Protein AF-A0A0L0HB09-F1 (afdb_monomer_lite)

Structure (mmCIF, N/CA/C/O backbone):
data_AF-A0A0L0HB09-F1
#
_entry.id   AF-A0A0L0HB09-F1
#
loop_
_atom_site.group_PDB
_atom_site.id
_atom_site.type_symbol
_atom_site.label_atom_id
_atom_site.label_alt_id
_atom_site.label_comp_id
_atom_site.label_asym_id
_atom_site.label_entity_id
_atom_site.label_seq_id
_atom_site.pdbx_PDB_ins_code
_atom_site.Cartn_x
_atom_site.Cartn_y
_atom_site.Cartn_z
_atom_site.occupancy
_atom_site.B_iso_or_equiv
_atom_site.auth_seq_id
_atom_site.auth_comp_id
_atom_site.auth_asym_id
_atom_site.auth_atom_id
_atom_site.pdbx_PDB_model_num
ATOM 1 N N . MET A 1 1 ? 12.428 -4.011 -44.707 1.00 50.66 1 MET A N 1
ATOM 2 C CA . MET A 1 1 ? 12.181 -2.818 -43.861 1.00 50.66 1 MET A CA 1
ATOM 3 C C . MET A 1 1 ? 10.878 -2.862 -43.045 1.00 50.66 1 MET A C 1
ATOM 5 O O . MET A 1 1 ? 10.771 -2.083 -42.112 1.00 50.66 1 MET A O 1
ATOM 9 N N . ALA A 1 2 ? 9.927 -3.779 -43.289 1.00 55.59 2 ALA A N 1
ATOM 10 C CA . ALA A 1 2 ? 8.678 -3.869 -42.507 1.00 55.59 2 ALA A CA 1
ATOM 11 C C . ALA A 1 2 ? 8.818 -4.513 -41.103 1.00 55.59 2 ALA A C 1
ATOM 13 O O . ALA A 1 2 ? 7.997 -4.271 -40.226 1.00 55.59 2 ALA A O 1
ATOM 14 N N . THR A 1 3 ? 9.870 -5.300 -40.859 1.00 56.31 3 THR A N 1
ATOM 15 C CA . THR A 1 3 ? 10.078 -6.068 -39.614 1.00 56.31 3 THR A CA 1
ATOM 16 C C . THR A 1 3 ? 10.539 -5.230 -38.415 1.00 56.31 3 THR A C 1
ATOM 18 O O . THR A 1 3 ? 10.238 -5.572 -37.272 1.00 56.31 3 THR A O 1
ATOM 21 N N . ILE A 1 4 ? 11.232 -4.111 -38.652 1.00 57.50 4 ILE A N 1
ATOM 22 C CA . ILE A 1 4 ? 11.747 -3.236 -37.583 1.00 57.50 4 ILE A CA 1
ATOM 23 C C . ILE A 1 4 ? 10.598 -2.440 -36.941 1.00 57.50 4 ILE A C 1
ATOM 25 O O . ILE A 1 4 ? 10.532 -2.332 -35.718 1.00 57.50 4 ILE A O 1
ATOM 29 N N . GLY A 1 5 ? 9.638 -1.969 -37.747 1.00 58.88 5 GLY A N 1
ATOM 30 C CA . GLY A 1 5 ? 8.456 -1.251 -37.256 1.00 58.88 5 GLY A CA 1
ATOM 31 C C . GLY A 1 5 ? 7.543 -2.120 -36.386 1.00 58.88 5 GLY A C 1
ATOM 32 O O . GLY A 1 5 ? 7.051 -1.660 -35.360 1.00 58.88 5 GLY A O 1
ATOM 33 N N . THR A 1 6 ? 7.370 -3.401 -36.728 1.00 63.38 6 THR A N 1
ATOM 34 C CA . THR A 1 6 ? 6.546 -4.330 -35.936 1.00 63.38 6 THR A CA 1
ATOM 35 C C . THR A 1 6 ? 7.175 -4.710 -34.595 1.00 63.38 6 THR A C 1
ATOM 37 O O . THR A 1 6 ? 6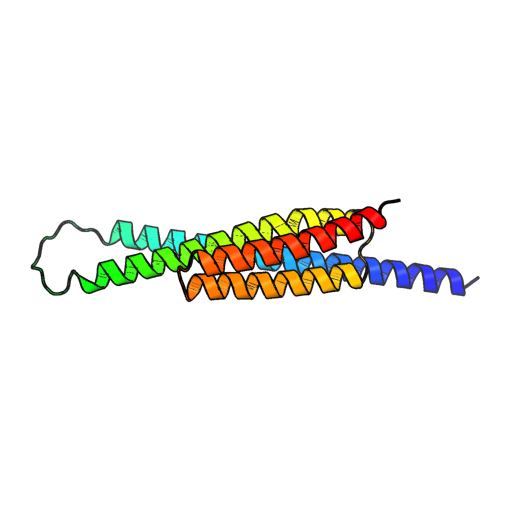.454 -4.873 -33.614 1.00 63.38 6 THR A O 1
ATOM 40 N N . LEU A 1 7 ? 8.506 -4.836 -34.525 1.00 61.84 7 LEU A N 1
ATOM 41 C CA . LEU A 1 7 ? 9.212 -5.170 -33.282 1.00 61.84 7 LEU A CA 1
ATOM 42 C C . LEU A 1 7 ? 9.266 -3.975 -32.323 1.00 61.84 7 LEU A C 1
ATOM 44 O O . LEU A 1 7 ? 8.988 -4.140 -31.138 1.00 61.84 7 LEU A O 1
ATOM 48 N N . ALA A 1 8 ? 9.537 -2.774 -32.844 1.00 62.78 8 ALA A N 1
ATOM 49 C CA . ALA A 1 8 ? 9.532 -1.542 -32.057 1.00 62.78 8 ALA A CA 1
ATOM 50 C C . ALA A 1 8 ? 8.138 -1.199 -31.502 1.00 62.78 8 ALA A C 1
ATOM 52 O O . ALA A 1 8 ? 8.025 -0.637 -30.415 1.00 62.78 8 ALA A O 1
ATOM 53 N N . ASN A 1 9 ? 7.070 -1.552 -32.225 1.00 70.44 9 ASN A N 1
ATOM 54 C CA . ASN A 1 9 ? 5.707 -1.343 -31.742 1.00 70.44 9 ASN A CA 1
ATOM 55 C C . ASN A 1 9 ? 5.343 -2.328 -30.615 1.00 70.44 9 ASN A C 1
ATOM 57 O O . ASN A 1 9 ? 4.758 -1.931 -29.613 1.00 70.44 9 ASN A O 1
ATOM 61 N N . ARG A 1 10 ? 5.747 -3.604 -30.734 1.00 63.47 10 ARG A N 1
ATOM 62 C CA . ARG A 1 10 ? 5.506 -4.624 -29.695 1.00 63.47 10 ARG A CA 1
ATOM 63 C C . ARG A 1 10 ? 6.241 -4.333 -28.387 1.00 63.47 10 ARG A C 1
ATOM 65 O O . ARG A 1 10 ? 5.670 -4.559 -27.327 1.00 63.47 10 ARG A O 1
ATOM 72 N N . SER A 1 11 ? 7.481 -3.844 -28.447 1.00 61.22 11 SER A N 1
ATOM 73 C CA . SER A 1 11 ? 8.236 -3.507 -27.233 1.00 61.22 11 SER A CA 1
ATOM 74 C C . SER A 1 11 ? 7.640 -2.309 -26.495 1.00 61.22 11 SER A C 1
ATOM 76 O O . SER A 1 11 ? 7.570 -2.340 -25.271 1.00 61.22 11 SER A O 1
ATOM 78 N N . ARG A 1 12 ? 7.157 -1.292 -27.223 1.00 64.06 12 ARG A N 1
ATOM 79 C CA . ARG A 1 12 ? 6.447 -0.144 -26.634 1.00 64.06 12 ARG A CA 1
ATOM 80 C C . ARG A 1 12 ? 5.132 -0.553 -25.974 1.00 64.06 12 ARG A C 1
ATOM 82 O O . ARG A 1 12 ? 4.932 -0.224 -24.815 1.00 64.06 12 ARG A O 1
ATOM 89 N N . LEU A 1 13 ? 4.309 -1.347 -26.664 1.00 66.94 13 LEU A N 1
ATOM 90 C CA . LEU A 1 13 ? 3.065 -1.891 -26.103 1.00 66.94 13 LEU A CA 1
ATOM 91 C C . LEU A 1 13 ? 3.309 -2.667 -24.797 1.00 66.94 13 LEU A C 1
ATOM 93 O O . LEU A 1 13 ? 2.628 -2.429 -23.809 1.00 66.94 13 LEU A O 1
ATOM 97 N N . ALA A 1 14 ? 4.328 -3.532 -24.753 1.00 65.25 14 ALA A N 1
ATOM 98 C CA . ALA A 1 14 ? 4.651 -4.294 -23.544 1.00 65.25 14 ALA A CA 1
ATOM 99 C C . ALA A 1 14 ? 5.160 -3.417 -22.378 1.00 65.25 14 ALA A C 1
ATOM 101 O O . ALA A 1 14 ? 4.886 -3.717 -21.217 1.00 65.25 14 ALA A O 1
ATOM 102 N N . LEU A 1 15 ? 5.906 -2.345 -22.668 1.00 67.44 15 LEU A N 1
ATOM 103 C CA . LEU A 1 15 ? 6.343 -1.361 -21.669 1.00 67.44 15 LEU A CA 1
ATOM 104 C C . LEU A 1 15 ? 5.150 -0.598 -21.078 1.00 67.44 15 LEU A C 1
ATOM 106 O O . LEU A 1 15 ? 5.067 -0.456 -19.855 1.00 67.44 15 LEU A O 1
ATOM 110 N N . ASP A 1 16 ? 4.224 -0.164 -21.934 1.00 74.25 16 ASP A N 1
ATOM 111 C CA . ASP A 1 16 ? 3.017 0.562 -21.533 1.00 74.25 16 ASP A CA 1
ATOM 112 C C . ASP A 1 16 ? 2.088 -0.325 -20.684 1.00 74.25 16 ASP A C 1
ATOM 114 O O . ASP A 1 16 ? 1.637 0.102 -19.617 1.00 74.25 16 ASP A O 1
ATOM 118 N N . ASP A 1 17 ? 1.885 -1.587 -21.082 1.00 80.31 17 ASP A N 1
ATOM 119 C CA . ASP A 1 17 ? 1.077 -2.563 -20.335 1.00 80.31 17 ASP A CA 1
ATOM 120 C C . ASP A 1 17 ? 1.670 -2.858 -18.944 1.00 80.31 17 ASP A C 1
ATOM 122 O O . ASP A 1 17 ? 0.957 -2.891 -17.934 1.00 80.31 17 ASP A O 1
ATOM 126 N N . ASN A 1 18 ? 2.994 -3.032 -18.862 1.00 83.50 18 ASN A N 1
ATOM 127 C CA . ASN A 1 18 ? 3.682 -3.293 -17.597 1.00 83.50 18 ASN A CA 1
ATOM 128 C C . ASN A 1 18 ? 3.610 -2.090 -16.651 1.00 83.50 18 ASN A C 1
ATOM 130 O O . ASN A 1 18 ? 3.324 -2.263 -15.463 1.00 83.50 18 ASN A O 1
ATOM 134 N N . ALA A 1 19 ? 3.839 -0.878 -17.164 1.00 83.50 19 ALA A N 1
ATOM 135 C CA . ALA A 1 19 ? 3.736 0.343 -16.374 1.00 83.50 19 ALA A CA 1
ATOM 136 C C . ALA A 1 19 ? 2.300 0.550 -15.870 1.00 83.50 19 ALA A C 1
ATOM 138 O O . ALA A 1 19 ? 2.097 0.774 -14.674 1.00 83.50 19 ALA A O 1
ATOM 139 N N . TYR A 1 20 ? 1.300 0.392 -16.744 1.00 87.56 20 TYR A N 1
ATOM 140 C CA . TYR A 1 20 ? -0.113 0.466 -16.369 1.00 87.56 20 TYR A CA 1
ATOM 141 C C . TYR A 1 20 ? -0.457 -0.517 -15.243 1.00 87.56 20 TYR A C 1
ATOM 143 O O . TYR A 1 20 ? -1.079 -0.136 -14.248 1.00 87.56 20 TYR A O 1
ATOM 151 N N . SER A 1 21 ? 0.004 -1.765 -15.350 1.00 89.81 21 SER A N 1
ATOM 152 C CA . SER A 1 21 ? -0.247 -2.784 -14.331 1.00 89.81 21 SER A CA 1
ATOM 153 C C . SER A 1 21 ? 0.354 -2.432 -12.966 1.00 89.81 21 SER A C 1
ATOM 155 O O . SER A 1 21 ? -0.254 -2.748 -11.942 1.00 89.81 21 SER A O 1
ATOM 157 N N . VAL A 1 22 ? 1.531 -1.802 -12.925 1.00 92.44 22 VAL A N 1
ATOM 158 C CA . VAL A 1 22 ? 2.158 -1.364 -11.667 1.00 92.44 22 VAL A CA 1
ATOM 159 C C . VAL A 1 22 ? 1.360 -0.219 -11.040 1.00 92.44 22 VAL A C 1
ATOM 161 O O . VAL A 1 22 ? 1.075 -0.238 -9.839 1.00 92.44 22 VAL A O 1
ATOM 164 N N . TRP A 1 23 ? 0.938 0.748 -11.855 1.00 94.50 23 TRP A N 1
ATOM 165 C CA . TRP A 1 23 ? 0.106 1.866 -11.408 1.00 94.50 23 TRP A CA 1
ATOM 166 C C . TRP A 1 23 ? -1.269 1.424 -10.916 1.00 94.50 23 TRP A C 1
ATOM 168 O O . TRP A 1 23 ? -1.778 2.003 -9.956 1.00 94.50 23 TRP A O 1
ATOM 178 N N . LEU A 1 24 ? -1.841 0.369 -11.499 1.00 95.06 24 LEU A N 1
ATOM 179 C CA . LEU A 1 24 ? -3.081 -0.227 -11.014 1.00 95.06 24 LEU A CA 1
ATOM 180 C C . LEU A 1 24 ? -2.940 -0.706 -9.561 1.00 95.06 24 LEU A C 1
ATOM 182 O O . LEU A 1 24 ? -3.783 -0.376 -8.730 1.00 95.06 24 LEU A O 1
ATOM 186 N N . ALA A 1 25 ? -1.859 -1.418 -9.227 1.00 94.50 25 ALA A N 1
ATOM 187 C CA . ALA A 1 25 ? -1.615 -1.878 -7.858 1.00 94.50 25 ALA A CA 1
ATOM 188 C C . ALA A 1 25 ? -1.485 -0.701 -6.872 1.00 94.50 25 ALA A C 1
ATOM 190 O O . ALA A 1 25 ? -2.090 -0.716 -5.797 1.00 94.50 25 ALA A O 1
ATOM 191 N N . VAL A 1 26 ? -0.754 0.351 -7.255 1.00 96.12 26 VAL A N 1
ATOM 192 C CA . VAL A 1 26 ? -0.615 1.580 -6.451 1.00 96.12 26 VAL A CA 1
ATOM 193 C C . VAL A 1 26 ? -1.962 2.266 -6.243 1.00 96.12 26 VAL A C 1
ATOM 195 O O . VAL A 1 26 ? -2.288 2.649 -5.118 1.00 96.12 26 VAL A O 1
ATOM 198 N N . PHE A 1 27 ? -2.753 2.408 -7.308 1.00 96.50 27 PHE A N 1
ATOM 199 C CA . PHE A 1 27 ? -4.067 3.039 -7.249 1.00 96.50 27 PHE A CA 1
ATOM 200 C C . PHE A 1 27 ? -5.019 2.277 -6.326 1.00 96.50 27 PHE A C 1
ATOM 202 O O . PHE A 1 27 ? -5.719 2.896 -5.524 1.00 96.50 27 PHE A O 1
ATOM 209 N N . VAL A 1 28 ? -5.011 0.943 -6.379 1.00 96.81 28 VAL A N 1
ATOM 210 C CA . VAL A 1 28 ? -5.837 0.125 -5.485 1.00 96.81 28 VAL A CA 1
ATOM 211 C C . VAL A 1 28 ? -5.413 0.313 -4.028 1.00 96.81 28 VAL A C 1
ATOM 213 O O . VAL A 1 28 ? -6.275 0.572 -3.195 1.00 96.81 28 VAL A O 1
ATOM 216 N N . LEU A 1 29 ? -4.112 0.279 -3.710 1.00 95.56 29 LEU A N 1
ATOM 217 C CA . LEU A 1 29 ? -3.640 0.526 -2.337 1.00 95.56 29 LEU A CA 1
ATOM 218 C C . LEU A 1 29 ? -4.009 1.928 -1.834 1.00 95.56 29 LEU A C 1
ATOM 220 O O . LEU A 1 29 ? -4.435 2.077 -0.687 1.00 95.56 29 LEU A O 1
ATOM 224 N N . PHE A 1 30 ? -3.887 2.943 -2.693 1.00 96.31 30 PHE A N 1
ATOM 225 C CA . PHE A 1 30 ? -4.325 4.303 -2.386 1.00 96.31 30 PHE A CA 1
ATOM 226 C C . PHE A 1 30 ? -5.821 4.349 -2.064 1.00 96.31 30 PHE A C 1
ATOM 228 O O . PHE A 1 30 ? -6.214 4.899 -1.033 1.00 96.31 30 PHE A O 1
ATOM 235 N N . LEU A 1 31 ? -6.651 3.741 -2.915 1.00 96.88 31 LEU A N 1
ATOM 236 C CA . LEU A 1 31 ? -8.096 3.707 -2.725 1.00 96.88 31 LEU A CA 1
ATOM 237 C C . LEU A 1 31 ? -8.460 2.983 -1.424 1.00 96.88 31 LEU A C 1
ATOM 239 O O . LEU A 1 31 ? -9.291 3.478 -0.664 1.00 96.88 31 LEU A O 1
ATOM 243 N N . THR A 1 32 ? -7.813 1.856 -1.123 1.00 95.12 32 THR A N 1
ATOM 244 C CA . THR A 1 32 ? -8.044 1.120 0.125 1.00 95.12 32 THR A CA 1
ATOM 245 C C . THR A 1 32 ? -7.662 1.946 1.351 1.00 95.12 32 THR A C 1
ATOM 247 O O . THR A 1 32 ? -8.444 2.021 2.301 1.00 95.12 32 THR A O 1
ATOM 250 N N . TRP A 1 33 ? -6.508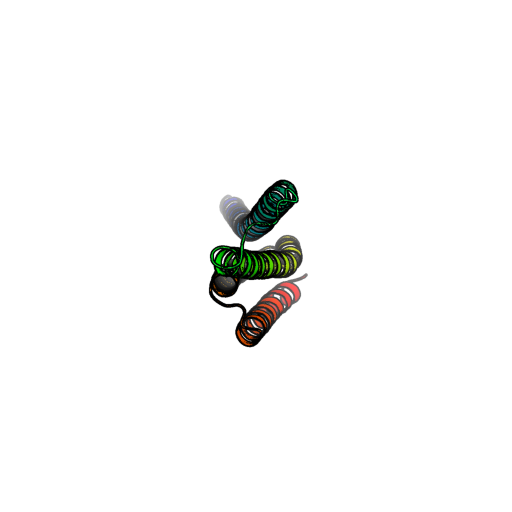 2.623 1.332 1.00 96.19 33 TRP A N 1
ATOM 251 C CA . TRP A 1 33 ? -6.116 3.530 2.414 1.00 96.19 33 TRP A CA 1
ATOM 252 C C . TRP A 1 33 ? -7.138 4.660 2.602 1.00 96.19 33 TRP A C 1
ATOM 254 O O . TRP A 1 33 ? -7.578 4.916 3.729 1.00 96.19 33 TRP A O 1
ATOM 264 N N . TRP A 1 34 ? -7.559 5.297 1.510 1.00 95.56 34 TRP A N 1
ATOM 265 C CA . TRP A 1 34 ? -8.524 6.393 1.545 1.00 95.56 34 TRP A CA 1
ATOM 266 C C . TRP A 1 34 ? -9.891 5.950 2.086 1.00 95.56 34 TRP A C 1
ATOM 268 O O . TRP A 1 34 ? -10.452 6.608 2.964 1.00 95.56 34 TRP A O 1
ATOM 278 N N . LEU A 1 35 ? -10.397 4.794 1.643 1.00 95.75 35 LEU A N 1
ATOM 279 C CA . LEU A 1 35 ? -11.650 4.221 2.140 1.00 95.75 35 LEU A CA 1
ATOM 280 C C . LEU A 1 35 ? -11.577 3.897 3.638 1.00 95.75 35 LEU A C 1
ATOM 282 O O . LEU A 1 35 ? -12.484 4.266 4.382 1.00 95.75 35 LEU A O 1
ATOM 286 N N . LEU A 1 36 ? -10.489 3.282 4.114 1.00 92.38 36 LEU A N 1
ATOM 287 C CA . LEU A 1 36 ? -10.297 3.016 5.548 1.00 92.38 36 LEU A CA 1
ATOM 288 C C . LEU A 1 36 ? -10.257 4.312 6.368 1.00 92.38 36 LEU A C 1
ATOM 290 O O . LEU A 1 36 ? -10.785 4.370 7.480 1.00 92.38 36 LEU A O 1
ATOM 294 N N . GLN A 1 37 ? -9.671 5.375 5.816 1.00 91.50 37 GLN A N 1
ATOM 295 C CA . GLN A 1 37 ? -9.661 6.684 6.458 1.00 91.50 37 GLN A CA 1
ATOM 296 C C . GLN A 1 37 ? -11.065 7.300 6.554 1.00 91.50 37 GLN A C 1
ATOM 298 O O . GLN A 1 37 ? -11.398 7.867 7.598 1.00 91.50 37 GLN A O 1
ATOM 303 N N . LEU A 1 38 ? -11.902 7.150 5.523 1.00 91.94 38 LEU A N 1
ATOM 304 C CA . LEU A 1 38 ? -13.307 7.563 5.581 1.00 91.94 38 LEU A CA 1
ATOM 305 C C . LEU A 1 38 ? -14.110 6.764 6.607 1.00 91.94 38 LEU A C 1
ATOM 307 O O . LEU A 1 38 ? -14.891 7.355 7.354 1.00 91.94 38 LEU A O 1
ATOM 311 N N . VAL A 1 39 ? -13.900 5.447 6.680 1.00 90.12 39 VAL A N 1
ATOM 312 C CA . VAL A 1 39 ? -14.562 4.585 7.671 1.00 90.12 39 VAL A CA 1
ATOM 313 C C . VAL A 1 39 ? -14.239 5.064 9.087 1.00 90.12 39 VAL A C 1
ATOM 315 O O . VAL A 1 39 ? -15.151 5.298 9.878 1.00 90.12 39 VAL A O 1
ATOM 318 N N . LEU A 1 40 ? -12.963 5.316 9.392 1.00 88.75 40 LEU A N 1
ATOM 319 C CA . LEU A 1 40 ? -12.551 5.836 10.702 1.00 88.75 40 LEU A CA 1
ATOM 320 C C . LEU A 1 40 ? -13.128 7.219 11.001 1.00 88.75 40 LEU A C 1
ATOM 322 O O . LEU A 1 40 ? -13.527 7.483 12.136 1.00 88.75 40 LEU A O 1
ATOM 326 N N . TYR A 1 41 ? -13.184 8.100 10.001 1.00 87.62 41 TYR A N 1
ATOM 327 C CA . TYR A 1 41 ? -13.808 9.411 10.152 1.00 87.62 41 TYR A CA 1
ATOM 328 C C . TYR A 1 41 ? -15.299 9.285 10.495 1.00 87.62 41 TYR A C 1
ATOM 330 O O . TYR A 1 41 ? -15.755 9.890 11.467 1.00 87.62 41 TYR A O 1
ATOM 338 N N . GLY A 1 42 ? -16.038 8.449 9.759 1.00 87.31 42 GLY A N 1
ATOM 339 C CA . GLY A 1 42 ? -17.454 8.184 10.007 1.00 87.31 42 GLY A CA 1
ATOM 340 C C . GLY A 1 42 ? -17.701 7.593 11.395 1.00 87.31 42 GLY A C 1
ATOM 341 O O . GLY A 1 42 ? -18.543 8.097 12.135 1.00 87.31 42 GLY A O 1
ATOM 342 N N . MET A 1 43 ? -16.914 6.593 11.796 1.00 86.12 43 MET A N 1
ATOM 343 C CA . MET A 1 43 ? -17.022 5.978 13.124 1.00 86.12 43 MET A CA 1
ATOM 344 C C . MET A 1 43 ? -16.763 6.983 14.256 1.00 86.12 43 MET A C 1
ATOM 346 O O . MET A 1 43 ? -17.525 7.037 15.222 1.00 86.12 43 MET A O 1
ATOM 350 N N . ARG A 1 44 ? -15.725 7.823 14.132 1.00 83.69 44 ARG A N 1
ATOM 351 C CA . ARG A 1 44 ? -15.427 8.872 15.125 1.00 83.69 44 ARG A CA 1
ATOM 352 C C . ARG A 1 44 ? -16.531 9.930 15.191 1.00 83.69 44 ARG A C 1
ATOM 354 O O . ARG A 1 44 ? -16.889 10.357 16.286 1.00 83.69 44 ARG A O 1
ATOM 361 N N . ALA A 1 45 ? -17.095 10.321 14.049 1.00 81.12 45 ALA A N 1
ATOM 362 C CA . ALA A 1 45 ? -18.189 11.287 13.986 1.00 81.12 45 ALA A CA 1
ATOM 363 C C . ALA A 1 45 ? -19.488 10.752 14.617 1.00 81.12 45 ALA A C 1
ATOM 365 O O . ALA A 1 45 ? -20.187 11.504 15.296 1.00 81.12 45 ALA A O 1
ATOM 366 N N . VAL A 1 46 ? -19.802 9.465 14.429 1.00 79.75 46 VAL A N 1
ATOM 367 C CA . VAL A 1 46 ? -20.954 8.806 15.074 1.00 79.75 46 VAL A CA 1
ATOM 368 C C . VAL A 1 46 ? -20.762 8.740 16.588 1.00 79.75 46 VAL A C 1
ATOM 370 O O . VAL A 1 46 ? -21.681 9.088 17.331 1.00 79.75 46 VAL A O 1
ATOM 373 N N . ARG A 1 47 ? -19.560 8.378 17.056 1.00 72.00 47 ARG A N 1
ATOM 374 C CA . ARG A 1 47 ? -19.238 8.342 18.490 1.00 72.00 47 ARG A CA 1
ATOM 375 C C . ARG A 1 47 ? -19.394 9.712 19.149 1.00 72.00 47 ARG A C 1
ATOM 377 O O . ARG A 1 47 ? -20.084 9.815 20.152 1.00 72.00 47 ARG A O 1
ATOM 384 N N . ALA A 1 48 ? -18.849 10.764 18.537 1.00 71.94 48 ALA A N 1
ATOM 385 C CA . ALA A 1 48 ? -18.946 12.129 19.059 1.00 71.94 48 ALA A CA 1
ATOM 386 C C . ALA A 1 48 ? -20.396 12.641 19.188 1.00 71.94 48 ALA A C 1
ATOM 388 O O . ALA A 1 48 ? -20.667 13.522 19.995 1.00 71.94 48 ALA A O 1
ATOM 389 N N . ARG A 1 49 ? -21.338 12.103 18.400 1.00 69.56 49 ARG A N 1
ATOM 390 C CA . ARG A 1 49 ? -22.774 12.427 18.499 1.00 69.56 49 ARG A CA 1
ATOM 391 C C . ARG A 1 49 ? -23.533 11.547 19.495 1.00 69.56 49 ARG A C 1
ATOM 393 O O . ARG A 1 49 ? -24.633 11.914 19.890 1.00 69.56 49 ARG A O 1
ATOM 400 N N . SER A 1 50 ? -22.969 10.397 19.864 1.00 62.88 50 SER A N 1
ATOM 401 C CA . SER A 1 50 ? -23.603 9.378 20.710 1.00 62.88 50 SER A CA 1
ATOM 402 C C . SER A 1 50 ? -23.228 9.498 22.190 1.00 62.88 50 SER A C 1
ATOM 404 O O . SER A 1 50 ? -23.626 8.644 22.971 1.00 62.88 50 SER A O 1
ATOM 406 N N . GLU A 1 51 ? -22.524 10.561 22.590 1.00 55.81 51 GLU A N 1
ATOM 407 C CA . GLU A 1 51 ? -22.303 10.933 23.995 1.00 55.81 51 GLU A CA 1
ATOM 408 C C . GLU A 1 51 ? -23.293 12.039 24.450 1.00 55.81 51 GLU A C 1
ATOM 410 O O . GLU A 1 51 ? -22.872 13.171 24.695 1.00 55.81 51 GLU A O 1
ATOM 415 N N . PRO A 1 52 ? -24.621 11.802 24.567 1.00 51.78 52 PRO A N 1
ATOM 416 C CA . PRO A 1 52 ? -25.469 12.658 25.378 1.00 51.78 52 PRO A CA 1
ATOM 417 C C . PRO A 1 52 ? -25.306 12.262 26.852 1.00 51.78 52 PRO A C 1
ATOM 419 O O . PRO A 1 52 ? -25.461 11.108 27.240 1.00 51.78 52 PRO A O 1
ATOM 422 N N . SER A 1 53 ? -24.990 13.255 27.672 1.00 53.31 53 SER A N 1
ATOM 423 C CA . SER A 1 53 ? -24.809 13.212 29.123 1.00 53.31 53 SER A CA 1
ATOM 424 C C . SER A 1 53 ? -26.041 12.706 29.895 1.00 53.31 53 SER A C 1
ATOM 426 O O . SER A 1 53 ? -26.748 13.504 30.514 1.00 53.31 53 SER A O 1
ATOM 428 N N . VAL A 1 54 ? -26.315 11.399 29.894 1.00 49.91 54 VAL A N 1
ATOM 429 C CA . VAL A 1 54 ? -27.341 10.793 30.758 1.00 49.91 54 VAL A CA 1
ATOM 430 C C . VAL A 1 54 ? -26.791 9.521 31.397 1.00 49.91 54 VAL A C 1
ATOM 432 O O . VAL A 1 54 ? -26.755 8.459 30.792 1.00 49.91 54 VAL A O 1
ATOM 435 N N . GLN A 1 55 ? -26.367 9.669 32.652 1.00 55.62 55 GLN A N 1
ATOM 436 C CA . GLN A 1 55 ? -26.036 8.584 33.571 1.00 55.62 55 GLN A CA 1
ATOM 437 C C . GLN A 1 55 ? -27.277 7.715 33.828 1.00 55.62 55 GLN A C 1
ATOM 439 O O . GLN A 1 55 ? -28.224 8.206 34.439 1.00 55.62 55 GLN A O 1
ATOM 444 N N . LEU A 1 56 ? -27.264 6.439 33.430 1.00 52.84 56 LEU A N 1
ATOM 445 C CA . LEU A 1 56 ? -28.183 5.393 33.911 1.00 52.84 56 LEU A CA 1
ATOM 446 C C . LEU A 1 56 ? -27.451 4.023 33.951 1.00 52.84 56 LEU A C 1
ATOM 448 O O . LEU A 1 56 ? -26.398 3.876 33.349 1.00 52.84 56 LEU A O 1
ATOM 452 N N . PRO A 1 57 ? -27.909 3.048 34.760 1.00 47.06 57 PRO A N 1
ATOM 453 C CA . PRO A 1 57 ? -27.025 2.288 35.650 1.00 47.06 57 PRO A CA 1
ATOM 454 C C . PRO A 1 57 ? -26.350 1.022 35.063 1.00 47.06 57 PRO A C 1
ATOM 456 O O . PRO A 1 57 ? -26.974 -0.014 34.862 1.00 47.06 57 PRO A O 1
ATOM 459 N N . ILE A 1 58 ? -25.019 1.095 34.948 1.00 57.53 58 ILE A N 1
ATOM 460 C CA . ILE A 1 58 ? -23.961 0.158 35.410 1.00 57.53 58 ILE A CA 1
ATOM 461 C C . ILE A 1 58 ? -23.834 -1.260 34.798 1.00 57.53 58 ILE A C 1
ATOM 463 O O . ILE A 1 58 ? -22.722 -1.780 34.840 1.00 57.53 58 ILE A O 1
ATOM 467 N N . LEU A 1 59 ? -24.833 -1.903 34.180 1.00 52.91 59 LEU A N 1
ATOM 468 C CA . LEU A 1 59 ? -24.655 -3.317 33.746 1.00 52.91 59 LEU A CA 1
ATOM 469 C C . LEU A 1 59 ? -24.679 -3.599 32.237 1.00 52.91 59 LEU A C 1
ATOM 471 O O . LEU A 1 59 ? -24.084 -4.584 31.814 1.00 52.91 59 LEU A O 1
ATOM 475 N N . GLU A 1 60 ? -25.252 -2.729 31.407 1.00 48.22 60 GLU A N 1
ATOM 476 C CA . GLU A 1 60 ? -25.268 -2.909 29.937 1.00 48.22 60 GLU A CA 1
ATOM 477 C C . GLU A 1 60 ? -24.225 -2.027 29.213 1.00 48.22 60 GLU A C 1
ATOM 479 O O . GLU A 1 60 ? -23.959 -2.166 28.019 1.00 48.22 60 GLU A O 1
ATOM 484 N N . GLU A 1 61 ? -23.583 -1.134 29.967 1.00 49.94 61 GLU A N 1
ATOM 485 C CA . GLU A 1 61 ? -22.695 -0.084 29.469 1.00 49.94 61 GLU A CA 1
ATOM 486 C C . GLU A 1 61 ? -21.211 -0.479 29.474 1.00 49.94 61 GLU A C 1
ATOM 488 O O . GLU A 1 61 ? -20.386 0.281 28.997 1.00 49.94 61 GLU A O 1
ATOM 493 N N . ILE A 1 62 ? -20.832 -1.664 29.966 1.00 51.91 62 ILE A N 1
ATOM 494 C CA . ILE A 1 62 ? -19.413 -2.071 30.037 1.00 51.91 62 ILE A CA 1
ATOM 495 C C . ILE A 1 62 ? -18.973 -2.828 28.770 1.00 51.91 62 ILE A C 1
ATOM 497 O O . ILE A 1 62 ? -17.836 -2.691 28.322 1.00 51.91 62 ILE A O 1
ATOM 501 N N . GLU A 1 63 ? -19.875 -3.582 28.133 1.00 49.66 63 GLU A N 1
ATOM 502 C CA . GLU A 1 63 ? -19.520 -4.485 27.026 1.00 49.66 63 GLU A CA 1
ATOM 503 C C . GLU A 1 63 ? -19.524 -3.801 25.642 1.00 49.66 63 GLU A C 1
ATOM 505 O O . GLU A 1 63 ? -18.665 -4.078 24.800 1.00 49.66 63 GLU A O 1
ATOM 510 N N . ARG A 1 64 ? -20.436 -2.843 25.408 1.00 51.81 64 ARG A N 1
ATOM 511 C CA . ARG A 1 64 ? -20.478 -2.037 24.169 1.00 51.81 64 ARG A CA 1
ATOM 512 C C . ARG A 1 64 ? -19.261 -1.121 23.965 1.00 51.81 64 ARG A C 1
ATOM 514 O O . ARG A 1 64 ? -18.685 -1.184 22.877 1.00 51.81 64 ARG A O 1
ATOM 521 N N . PRO A 1 65 ? -18.805 -0.315 24.946 1.00 55.19 65 PRO A N 1
ATOM 522 C CA . PRO A 1 65 ? -17.673 0.577 24.712 1.00 55.19 65 PRO A CA 1
ATOM 523 C C . PRO A 1 65 ? -16.365 -0.185 24.488 1.00 55.19 65 PRO A C 1
ATOM 525 O O . PRO A 1 65 ? -15.546 0.280 23.701 1.00 55.19 65 PRO A O 1
ATOM 528 N N . ALA A 1 66 ? -16.182 -1.361 25.106 1.00 59.53 66 ALA A N 1
ATOM 529 C CA . ALA A 1 66 ? -14.987 -2.187 24.926 1.00 59.53 66 ALA A CA 1
ATOM 530 C C . ALA A 1 66 ? -14.875 -2.748 23.494 1.00 59.53 66 ALA A C 1
ATOM 532 O O . ALA A 1 66 ? -13.823 -2.634 22.856 1.00 59.53 66 ALA A O 1
ATOM 533 N N . ARG A 1 67 ? -15.978 -3.280 22.949 1.00 60.44 67 ARG A N 1
ATOM 534 C CA . ARG A 1 67 ? -16.026 -3.832 21.585 1.00 60.44 67 ARG A CA 1
ATOM 535 C C . ARG A 1 67 ? -15.841 -2.757 20.510 1.00 60.44 67 ARG A C 1
ATOM 537 O O . ARG A 1 67 ? -15.134 -2.988 19.528 1.00 60.44 67 ARG A O 1
ATOM 544 N N . ASP A 1 68 ? -16.422 -1.576 20.713 1.00 67.19 68 ASP A N 1
ATOM 545 C CA . ASP A 1 68 ? -16.264 -0.446 19.791 1.00 67.19 68 ASP A CA 1
ATOM 546 C C . ASP A 1 68 ? -14.831 0.110 19.808 1.00 67.19 68 ASP A C 1
ATOM 548 O O . ASP A 1 68 ? -14.305 0.498 18.760 1.00 67.19 68 ASP A O 1
ATOM 552 N N . THR A 1 69 ? -14.158 0.104 20.968 1.00 74.75 69 THR A N 1
ATOM 553 C CA . THR A 1 69 ? -12.739 0.486 21.058 1.00 74.75 69 THR A CA 1
ATOM 554 C C . THR A 1 69 ? -11.801 -0.520 20.397 1.00 74.75 69 THR A C 1
ATOM 556 O O . THR A 1 69 ? -10.873 -0.097 19.709 1.00 74.75 69 THR A O 1
ATOM 559 N N . GLU A 1 70 ? -12.061 -1.823 20.535 1.00 80.94 70 GLU A N 1
ATOM 560 C CA . GLU A 1 70 ? -11.269 -2.875 19.882 1.00 80.94 70 GLU A CA 1
ATOM 561 C C . GLU A 1 70 ? -11.432 -2.828 18.355 1.00 80.94 70 GLU A C 1
ATOM 563 O O . GLU A 1 70 ? -10.465 -2.922 17.601 1.00 80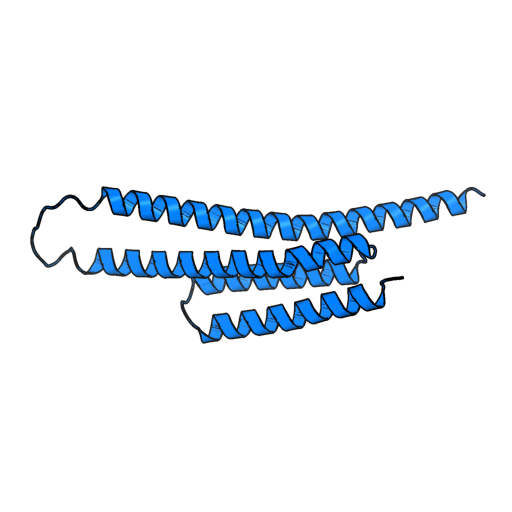.94 70 GLU A O 1
ATOM 568 N N . TRP A 1 71 ? -12.658 -2.622 17.866 1.00 82.44 71 TRP A N 1
ATOM 569 C CA . TRP A 1 71 ? -12.901 -2.492 16.431 1.00 82.44 71 TRP A CA 1
ATOM 570 C C . TRP A 1 71 ? -12.244 -1.233 15.844 1.00 82.44 71 TRP A C 1
ATOM 572 O O . TRP A 1 71 ? -11.627 -1.296 14.780 1.00 82.44 71 TRP A O 1
ATOM 582 N N . LEU A 1 72 ? -12.300 -0.098 16.552 1.00 85.94 72 LEU A N 1
ATOM 583 C CA . LEU A 1 72 ? -11.576 1.118 16.163 1.00 85.94 72 LEU A CA 1
ATOM 584 C C . LEU A 1 72 ? -10.057 0.896 16.092 1.00 85.94 72 LEU A C 1
ATOM 586 O O . LEU A 1 72 ? -9.425 1.399 15.160 1.00 85.94 72 LEU A O 1
ATOM 590 N N . GLY A 1 73 ? -9.485 0.148 17.041 1.00 86.38 73 GLY A N 1
ATOM 591 C CA . GLY A 1 73 ? -8.065 -0.217 17.055 1.00 86.38 73 GLY A CA 1
ATOM 592 C C . GLY A 1 73 ? -7.662 -1.032 15.824 1.00 86.38 73 GLY A C 1
ATOM 593 O O . GLY A 1 73 ? -6.738 -0.644 15.102 1.00 86.38 73 GLY A O 1
ATOM 594 N N . LYS A 1 74 ? -8.435 -2.071 15.495 1.00 89.56 74 LYS A N 1
ATOM 595 C CA . LYS A 1 74 ? -8.238 -2.914 14.302 1.00 89.56 74 LYS A CA 1
ATOM 596 C C . LYS A 1 74 ? -8.329 -2.128 12.995 1.00 89.56 74 LYS A C 1
ATOM 598 O O . LYS A 1 74 ? -7.470 -2.270 12.123 1.00 89.56 74 LYS A O 1
ATOM 603 N N . VAL A 1 75 ? -9.333 -1.259 12.848 1.00 91.19 75 VAL A N 1
ATOM 604 C CA . VAL A 1 75 ? -9.480 -0.432 11.635 1.00 91.19 75 VAL A CA 1
ATOM 605 C C . VAL A 1 75 ? -8.344 0.596 11.529 1.00 91.19 75 VAL A C 1
ATOM 607 O O . VAL A 1 75 ? -7.832 0.835 10.435 1.00 91.19 75 VAL A O 1
ATOM 610 N N . GLU A 1 76 ? -7.892 1.173 12.645 1.00 91.62 76 GLU A N 1
ATOM 611 C CA . GLU A 1 76 ? -6.731 2.074 12.675 1.00 91.62 76 GLU A CA 1
ATOM 612 C C . GLU A 1 76 ? -5.430 1.341 12.303 1.00 91.62 76 GLU A C 1
ATOM 614 O O . GLU A 1 76 ? -4.647 1.850 11.493 1.00 91.62 76 GLU A O 1
ATOM 619 N N . ALA A 1 77 ? -5.229 0.119 12.803 1.00 91.06 77 ALA A N 1
ATOM 620 C CA . ALA A 1 77 ? -4.100 -0.731 12.435 1.00 91.06 77 ALA A CA 1
ATOM 621 C C . ALA A 1 77 ? -4.115 -1.084 10.937 1.00 91.06 77 ALA A C 1
ATOM 623 O O . ALA A 1 77 ? -3.088 -0.966 10.261 1.00 91.06 77 ALA A O 1
ATOM 624 N N . ALA A 1 78 ? -5.281 -1.442 10.394 1.00 93.00 78 ALA A N 1
ATOM 625 C CA . ALA A 1 78 ? -5.457 -1.722 8.971 1.00 93.00 78 ALA A CA 1
ATOM 626 C C . ALA A 1 78 ? -5.224 -0.480 8.101 1.00 93.00 78 ALA A C 1
ATOM 628 O O . ALA A 1 78 ? -4.530 -0.564 7.086 1.00 93.00 78 ALA A O 1
ATOM 629 N N . ARG A 1 79 ? -5.719 0.695 8.522 1.00 94.62 79 ARG A N 1
ATOM 630 C CA . ARG A 1 79 ? -5.443 1.976 7.849 1.00 94.62 79 ARG A CA 1
ATOM 631 C C . ARG A 1 79 ? -3.944 2.240 7.796 1.00 94.62 79 ARG A C 1
ATOM 633 O O . ARG A 1 79 ? -3.431 2.638 6.751 1.00 94.62 79 ARG A O 1
ATOM 640 N N . LYS A 1 80 ? -3.245 2.038 8.915 1.00 92.94 80 LYS A N 1
ATOM 641 C CA . LYS A 1 80 ? -1.796 2.234 8.991 1.00 92.94 80 LYS A CA 1
ATOM 642 C C . LYS A 1 80 ? -1.063 1.283 8.041 1.00 92.94 80 LYS A C 1
ATOM 644 O O . LYS A 1 80 ? -0.224 1.751 7.281 1.00 92.94 80 LYS A O 1
ATOM 649 N N . ALA A 1 81 ? -1.434 0.002 8.007 1.00 93.88 81 ALA A N 1
ATOM 650 C CA . ALA A 1 81 ? -0.871 -0.965 7.062 1.00 93.88 81 ALA A CA 1
ATOM 651 C C . ALA A 1 81 ? -1.132 -0.570 5.593 1.00 93.88 81 ALA A C 1
ATOM 653 O O . ALA A 1 81 ? -0.217 -0.619 4.770 1.00 93.88 81 ALA A O 1
ATOM 654 N N . ALA A 1 82 ? -2.345 -0.116 5.259 1.00 94.69 82 ALA A N 1
ATOM 655 C CA . ALA A 1 82 ? -2.684 0.355 3.914 1.00 94.69 82 ALA A CA 1
ATOM 656 C C . ALA A 1 82 ? -1.861 1.590 3.508 1.00 94.69 82 ALA A C 1
ATOM 658 O O . ALA A 1 82 ? -1.309 1.638 2.410 1.00 94.69 82 ALA A O 1
ATOM 659 N N . ARG A 1 83 ? -1.709 2.562 4.416 1.00 95.62 83 ARG A N 1
ATOM 660 C CA . ARG A 1 83 ? -0.850 3.734 4.205 1.00 95.62 83 ARG A CA 1
ATOM 661 C C . ARG A 1 83 ? 0.605 3.331 3.988 1.00 95.62 83 ARG A C 1
ATOM 663 O O . ARG A 1 83 ? 1.227 3.798 3.042 1.00 95.62 83 ARG A O 1
ATOM 670 N N . ASP A 1 84 ? 1.154 2.507 4.875 1.00 94.62 84 ASP A N 1
ATOM 671 C CA . ASP A 1 84 ? 2.576 2.161 4.857 1.00 94.62 84 ASP A CA 1
ATOM 672 C C . ASP A 1 84 ? 2.915 1.365 3.585 1.00 94.62 84 ASP A C 1
ATOM 674 O O . ASP A 1 84 ? 3.886 1.680 2.902 1.00 94.62 84 ASP A O 1
ATOM 678 N N . THR A 1 85 ? 2.061 0.418 3.188 1.00 95.44 85 THR A N 1
ATOM 679 C CA . THR A 1 85 ? 2.226 -0.339 1.933 1.00 95.44 85 THR A CA 1
ATOM 680 C C . THR A 1 85 ? 2.068 0.530 0.684 1.00 95.44 85 THR A C 1
ATOM 682 O O . THR A 1 85 ? 2.855 0.385 -0.252 1.00 95.44 85 THR A O 1
ATOM 685 N N . PHE A 1 86 ? 1.128 1.483 0.673 1.00 96.00 86 PHE A N 1
ATOM 686 C CA . PHE A 1 86 ? 1.025 2.487 -0.391 1.00 96.00 86 PHE A CA 1
ATOM 687 C C . PHE A 1 86 ? 2.300 3.338 -0.494 1.00 96.00 86 PHE A C 1
ATOM 689 O O . PHE A 1 86 ? 2.873 3.459 -1.577 1.00 96.00 86 PHE A O 1
ATOM 696 N N . LEU A 1 87 ? 2.773 3.892 0.628 1.00 95.19 87 LEU A N 1
ATOM 697 C CA . LEU A 1 87 ? 3.962 4.750 0.669 1.00 95.19 87 LEU A CA 1
ATOM 698 C C . LEU A 1 87 ? 5.248 3.999 0.310 1.00 95.19 87 LEU A C 1
ATOM 700 O O . LEU A 1 87 ? 6.176 4.611 -0.209 1.00 95.19 87 LEU A O 1
ATOM 704 N N . MET A 1 88 ? 5.308 2.692 0.564 1.00 94.81 88 MET A N 1
ATOM 705 C CA . MET A 1 88 ? 6.407 1.838 0.115 1.00 94.81 88 MET A CA 1
ATOM 706 C C . MET A 1 88 ? 6.358 1.607 -1.400 1.00 94.81 88 MET A C 1
ATOM 708 O O . MET A 1 88 ? 7.380 1.749 -2.072 1.00 94.81 88 MET A O 1
ATOM 712 N N . LEU A 1 89 ? 5.186 1.276 -1.956 1.00 94.88 89 LEU A N 1
ATOM 713 C CA . LEU A 1 89 ? 5.067 0.909 -3.370 1.00 94.88 89 LEU A CA 1
ATOM 714 C C . LEU A 1 89 ? 5.110 2.110 -4.318 1.00 94.88 89 LEU A C 1
ATOM 716 O O . LEU A 1 89 ? 5.656 2.000 -5.412 1.00 94.88 89 LEU A O 1
ATOM 720 N N . PHE A 1 90 ? 4.559 3.254 -3.913 1.00 95.44 90 PHE A N 1
ATOM 721 C CA . PHE A 1 90 ? 4.504 4.465 -4.732 1.00 95.44 90 PHE A CA 1
ATOM 722 C C . PHE A 1 90 ? 5.873 4.899 -5.301 1.00 95.44 90 PHE A C 1
ATOM 724 O O . PHE A 1 90 ? 5.992 5.008 -6.523 1.00 95.44 90 PHE A O 1
ATOM 731 N N . PRO A 1 91 ? 6.937 5.100 -4.494 1.00 93.56 91 PRO A N 1
ATOM 732 C CA . PRO A 1 91 ? 8.246 5.474 -5.027 1.00 93.56 91 PRO A CA 1
ATOM 733 C C . PRO A 1 91 ? 8.854 4.373 -5.906 1.00 93.56 91 PRO A C 1
ATOM 735 O O . PRO A 1 91 ? 9.522 4.683 -6.892 1.00 93.56 91 PRO A O 1
ATOM 738 N N . ALA A 1 92 ? 8.592 3.097 -5.601 1.00 91.56 92 ALA A N 1
ATOM 739 C CA . ALA A 1 92 ? 9.033 1.988 -6.441 1.00 91.56 92 ALA A CA 1
ATOM 740 C C . ALA A 1 92 ? 8.348 2.023 -7.819 1.00 91.56 92 ALA A C 1
ATOM 742 O O . ALA A 1 92 ? 9.019 1.861 -8.833 1.00 91.56 92 ALA A O 1
ATOM 743 N N . ALA A 1 93 ? 7.046 2.310 -7.883 1.00 92.25 93 ALA A N 1
ATOM 744 C CA . ALA A 1 93 ? 6.306 2.446 -9.138 1.00 92.25 93 ALA A CA 1
ATOM 745 C C . ALA A 1 93 ? 6.812 3.606 -10.008 1.00 92.25 93 ALA A C 1
ATOM 747 O O . ALA A 1 93 ? 6.968 3.448 -11.223 1.00 92.25 93 ALA A O 1
ATOM 748 N N . VAL A 1 94 ? 7.126 4.748 -9.388 1.00 92.75 94 VAL A N 1
ATOM 749 C 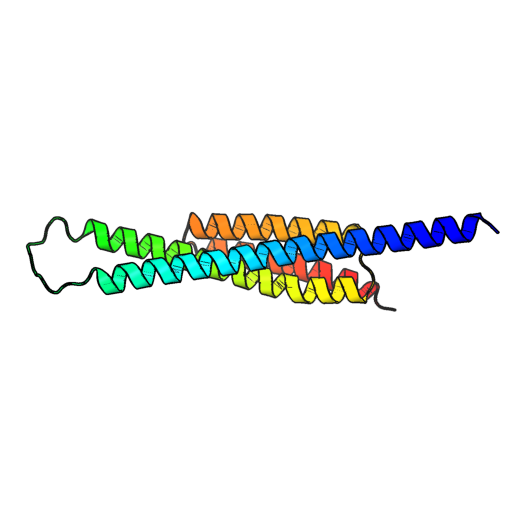CA . VAL A 1 94 ? 7.749 5.889 -10.079 1.00 92.75 94 VAL A CA 1
ATOM 750 C C . VAL A 1 94 ? 9.096 5.478 -10.675 1.00 92.75 94 VAL A C 1
ATOM 752 O O . VAL A 1 94 ? 9.342 5.725 -11.856 1.00 92.75 94 VAL A O 1
ATOM 755 N N . LEU A 1 95 ? 9.939 4.795 -9.895 1.00 90.38 95 LEU A N 1
ATOM 756 C CA . LEU A 1 95 ? 11.240 4.323 -10.367 1.00 90.38 95 LEU A CA 1
ATOM 757 C C . LEU A 1 95 ? 11.104 3.314 -11.516 1.00 90.38 95 LEU A C 1
ATOM 759 O O . LEU A 1 95 ? 11.777 3.471 -12.531 1.00 90.38 95 LEU A O 1
ATOM 763 N N . ILE A 1 96 ? 10.220 2.318 -11.387 1.00 89.25 96 ILE A N 1
ATOM 764 C CA . ILE A 1 96 ? 9.953 1.308 -12.428 1.00 89.25 96 ILE A CA 1
ATOM 765 C C . ILE A 1 96 ? 9.513 1.980 -13.734 1.00 89.25 96 ILE A C 1
ATOM 767 O O . ILE A 1 96 ? 9.977 1.604 -14.809 1.00 89.25 96 ILE A O 1
ATOM 771 N N . THR A 1 97 ? 8.652 2.996 -13.644 1.00 87.81 97 THR A N 1
ATOM 772 C CA . THR A 1 97 ? 8.198 3.761 -14.814 1.00 87.81 97 THR A CA 1
ATOM 773 C C . THR A 1 97 ? 9.362 4.508 -15.471 1.00 87.81 97 THR A C 1
ATOM 775 O O . THR A 1 97 ? 9.472 4.510 -16.693 1.00 87.81 97 THR A O 1
ATOM 778 N N . ALA A 1 98 ? 10.258 5.099 -14.675 1.00 86.38 98 ALA A N 1
ATOM 779 C CA . ALA A 1 98 ? 11.400 5.861 -15.178 1.00 86.38 98 ALA A CA 1
ATOM 780 C C . ALA A 1 98 ? 12.456 4.990 -15.884 1.00 86.38 98 ALA A C 1
ATOM 782 O O . ALA A 1 98 ? 13.022 5.420 -16.887 1.00 86.38 98 ALA A O 1
ATOM 783 N N . VAL A 1 99 ? 12.722 3.776 -15.386 1.00 84.81 99 VAL A N 1
ATOM 784 C CA . VAL A 1 99 ? 13.740 2.871 -15.964 1.00 84.81 99 VAL A CA 1
ATOM 785 C C . VAL A 1 99 ? 13.208 1.981 -17.095 1.00 84.81 99 VAL A C 1
ATOM 787 O O . VAL A 1 99 ? 13.986 1.277 -17.734 1.00 84.81 99 VAL A O 1
ATOM 790 N N . GLY A 1 100 ? 11.899 2.008 -17.357 1.00 76.81 100 GLY A N 1
ATOM 791 C CA . GLY A 1 100 ? 11.235 1.112 -18.301 1.00 76.81 100 GLY A CA 1
ATOM 792 C C . GLY A 1 100 ? 10.881 -0.223 -17.645 1.00 76.81 100 GLY A C 1
ATOM 793 O O . GLY A 1 100 ? 11.734 -1.091 -17.445 1.00 76.81 100 GLY A O 1
ATOM 794 N N . GLY A 1 101 ? 9.601 -0.377 -17.299 1.00 71.94 101 GLY A N 1
ATOM 795 C CA . GLY A 1 101 ? 9.082 -1.559 -16.619 1.00 71.94 101 GLY A CA 1
ATOM 796 C C . GLY A 1 101 ? 9.305 -2.851 -17.406 1.00 71.94 101 GLY A C 1
ATOM 797 O O . GLY A 1 101 ? 9.169 -2.901 -18.625 1.00 71.94 101 GLY A O 1
ATOM 798 N N . ASP A 1 102 ? 9.618 -3.921 -16.683 1.00 80.88 102 ASP A N 1
ATOM 799 C CA . ASP A 1 102 ? 9.750 -5.272 -17.225 1.00 80.88 102 ASP A CA 1
ATOM 800 C C . ASP A 1 102 ? 8.831 -6.221 -16.464 1.00 80.88 102 ASP A C 1
ATOM 802 O O . ASP A 1 102 ? 8.510 -5.989 -15.297 1.00 80.88 102 ASP A O 1
ATOM 806 N N . TYR A 1 103 ? 8.485 -7.331 -17.103 1.00 85.38 103 TYR A N 1
ATOM 807 C CA . TYR A 1 103 ? 7.650 -8.388 -16.563 1.00 85.38 103 TYR A CA 1
ATOM 808 C C . TYR A 1 103 ? 8.084 -8.814 -15.153 1.00 85.38 103 TYR A C 1
ATOM 810 O O . TYR A 1 103 ? 7.249 -8.951 -14.265 1.00 85.38 103 TYR A O 1
ATOM 818 N N . THR A 1 104 ? 9.393 -8.947 -14.902 1.00 89.88 104 THR A N 1
ATOM 819 C CA . THR A 1 104 ? 9.913 -9.301 -13.566 1.00 89.88 104 THR A CA 1
ATOM 820 C C . THR A 1 104 ? 9.534 -8.268 -12.497 1.00 89.88 104 THR A C 1
ATOM 822 O O . THR A 1 104 ? 9.128 -8.643 -11.398 1.00 89.88 104 THR A O 1
ATOM 825 N N . LEU A 1 105 ? 9.649 -6.971 -12.808 1.00 90.06 105 LEU A N 1
ATOM 826 C CA . LEU A 1 105 ? 9.296 -5.893 -11.879 1.00 90.06 105 LEU A CA 1
ATOM 827 C C . LEU A 1 105 ? 7.784 -5.875 -11.642 1.00 90.06 105 LEU A C 1
ATOM 829 O O . LEU A 1 105 ? 7.358 -5.808 -10.492 1.00 90.06 105 LEU A O 1
ATOM 833 N N . THR A 1 106 ? 6.990 -6.047 -12.701 1.00 91.38 106 THR A N 1
ATOM 834 C CA . THR A 1 106 ? 5.529 -6.152 -12.611 1.00 91.38 106 THR A CA 1
ATOM 835 C C . THR A 1 106 ? 5.095 -7.328 -11.733 1.00 91.38 106 THR A C 1
ATOM 837 O O . THR A 1 106 ? 4.245 -7.162 -10.859 1.00 91.38 106 THR A O 1
ATOM 840 N N . VAL A 1 107 ? 5.704 -8.507 -11.891 1.00 93.38 107 VAL A N 1
ATOM 841 C CA . VAL A 1 107 ? 5.412 -9.677 -11.047 1.00 93.38 107 VAL A CA 1
ATOM 842 C C . VAL A 1 107 ? 5.751 -9.399 -9.582 1.00 93.38 107 VAL A C 1
ATOM 844 O O . VAL A 1 107 ? 4.927 -9.664 -8.709 1.00 93.38 107 VAL A O 1
ATOM 847 N N . LEU A 1 108 ? 6.923 -8.826 -9.291 1.00 93.81 108 LEU A N 1
ATOM 848 C CA . LEU A 1 108 ? 7.307 -8.489 -7.915 1.00 93.81 108 LEU A CA 1
ATOM 849 C C . LEU A 1 108 ? 6.374 -7.445 -7.288 1.00 93.81 108 LEU A C 1
ATOM 851 O O . LEU A 1 108 ? 6.042 -7.562 -6.109 1.00 93.81 108 LEU A O 1
ATOM 855 N N . THR A 1 109 ? 5.896 -6.471 -8.069 1.00 94.25 109 THR A N 1
ATOM 856 C CA . THR A 1 109 ? 4.861 -5.520 -7.642 1.00 94.25 109 THR A CA 1
ATOM 857 C C . THR A 1 109 ? 3.572 -6.235 -7.241 1.00 94.25 109 THR A C 1
ATOM 859 O O . THR A 1 109 ? 3.009 -5.915 -6.196 1.00 94.25 109 THR A O 1
ATOM 862 N N . TRP A 1 110 ? 3.111 -7.227 -8.007 1.00 95.56 110 TRP A N 1
ATOM 863 C CA . TRP A 1 110 ? 1.912 -7.996 -7.652 1.00 95.56 110 TRP A CA 1
ATOM 864 C C . TRP A 1 110 ? 2.114 -8.892 -6.430 1.00 95.56 110 TRP A C 1
ATOM 866 O O . TRP A 1 110 ? 1.213 -9.002 -5.599 1.00 95.56 110 TRP A O 1
ATOM 876 N N . VAL A 1 111 ? 3.299 -9.485 -6.269 1.00 96.50 111 VAL A N 1
ATOM 877 C CA . VAL A 1 111 ? 3.648 -10.225 -5.046 1.00 96.50 111 VAL A CA 1
ATOM 878 C C . VAL A 1 111 ? 3.619 -9.290 -3.834 1.00 96.50 111 VAL A C 1
ATOM 880 O O . VAL A 1 111 ? 3.042 -9.638 -2.804 1.00 96.50 111 VAL A O 1
ATOM 883 N N . PHE A 1 112 ? 4.168 -8.079 -3.969 1.00 96.69 112 PHE A N 1
ATOM 884 C CA . PHE A 1 112 ? 4.109 -7.057 -2.925 1.00 96.69 112 PHE A CA 1
ATOM 885 C C . PHE A 1 112 ? 2.666 -6.652 -2.625 1.00 96.69 112 PHE A C 1
ATOM 887 O O . PHE A 1 112 ? 2.274 -6.554 -1.466 1.00 96.69 112 PHE A O 1
ATOM 894 N N . PHE A 1 113 ? 1.858 -6.454 -3.662 1.00 95.94 113 PHE A N 1
ATOM 895 C CA . PHE A 1 113 ? 0.453 -6.098 -3.528 1.00 95.94 113 PHE A CA 1
ATOM 896 C C . PHE A 1 113 ? -0.351 -7.172 -2.779 1.00 95.94 113 PHE A C 1
ATOM 898 O O . PHE A 1 113 ? -1.099 -6.848 -1.858 1.00 95.94 113 PHE A O 1
ATOM 905 N N . LEU A 1 114 ? -0.158 -8.455 -3.101 1.00 96.88 114 LEU A N 1
ATOM 906 C CA . LEU A 1 114 ? -0.792 -9.559 -2.372 1.00 96.88 114 LEU A CA 1
ATOM 907 C C . LEU A 1 114 ? -0.348 -9.601 -0.908 1.00 96.88 114 LEU A C 1
ATOM 909 O O . LEU A 1 114 ? -1.178 -9.761 -0.012 1.00 96.88 114 LEU A O 1
ATOM 913 N N . LEU A 1 115 ? 0.947 -9.402 -0.652 1.00 96.56 115 LEU A N 1
ATOM 914 C CA . LEU A 1 115 ? 1.477 -9.310 0.705 1.00 96.56 115 LEU A CA 1
ATOM 915 C C . LEU A 1 115 ? 0.843 -8.142 1.479 1.00 96.56 115 LEU A C 1
ATOM 917 O O . LEU A 1 115 ? 0.475 -8.305 2.641 1.00 96.56 115 LEU A O 1
ATOM 921 N N . ALA A 1 116 ? 0.657 -6.992 0.827 1.00 95.44 116 ALA A N 1
ATOM 922 C CA . ALA A 1 116 ? -0.004 -5.827 1.402 1.00 95.44 116 ALA A CA 1
ATOM 923 C C . ALA A 1 116 ? -1.474 -6.108 1.750 1.00 95.44 116 ALA A C 1
ATOM 925 O O . ALA A 1 116 ? -1.924 -5.714 2.826 1.00 95.44 116 ALA A O 1
ATOM 926 N N . ILE A 1 117 ? -2.207 -6.833 0.896 1.00 95.44 117 ILE A N 1
ATOM 927 C CA . ILE A 1 117 ? -3.576 -7.278 1.204 1.00 95.44 117 ILE A CA 1
ATOM 928 C C . ILE A 1 117 ? -3.576 -8.177 2.443 1.00 95.44 117 ILE A C 1
ATOM 930 O O . ILE A 1 117 ? -4.349 -7.934 3.370 1.00 95.44 117 ILE A O 1
ATOM 934 N N . PHE A 1 118 ? -2.698 -9.183 2.502 1.00 95.44 118 PHE A N 1
ATOM 935 C CA . PHE A 1 118 ? -2.622 -10.071 3.666 1.00 95.44 118 PHE A CA 1
ATOM 936 C C . PHE A 1 118 ? -2.258 -9.325 4.946 1.00 95.44 118 PHE A C 1
ATOM 938 O O . PHE A 1 118 ? -2.811 -9.628 6.002 1.00 95.44 118 PHE A O 1
ATOM 945 N N . TRP A 1 119 ? -1.390 -8.320 4.858 1.00 95.56 119 TRP A N 1
ATOM 946 C CA . TRP A 1 119 ? -1.057 -7.480 6.000 1.00 95.56 119 TRP A CA 1
ATOM 947 C C . TRP A 1 119 ? -2.272 -6.679 6.485 1.00 95.56 119 TRP A C 1
ATOM 949 O O . TRP A 1 119 ? -2.565 -6.669 7.680 1.00 95.56 119 TRP A O 1
ATOM 959 N N . GLN A 1 120 ? -3.022 -6.055 5.575 1.00 93.88 120 GLN A N 1
ATOM 960 C CA . GLN A 1 120 ? -4.229 -5.299 5.924 1.00 93.88 120 GLN A CA 1
ATOM 961 C C . GLN A 1 120 ? -5.313 -6.197 6.540 1.00 93.88 120 GLN A C 1
ATOM 963 O O . GLN A 1 120 ? -5.888 -5.844 7.569 1.00 93.88 120 GLN A O 1
ATOM 968 N N . LEU A 1 121 ? -5.547 -7.383 5.968 1.00 93.50 121 LEU A N 1
ATOM 969 C CA . LEU A 1 121 ? -6.465 -8.380 6.531 1.00 93.50 121 LEU A CA 1
ATOM 970 C C . LEU A 1 121 ? -5.989 -8.881 7.901 1.00 93.50 121 LEU A C 1
ATOM 972 O O . LEU A 1 121 ? -6.786 -9.001 8.828 1.00 93.50 121 LEU A O 1
ATOM 976 N N . GLY A 1 122 ? -4.686 -9.121 8.054 1.00 92.00 122 GLY A N 1
ATOM 977 C CA . GLY A 1 122 ? -4.077 -9.512 9.323 1.00 92.00 122 GLY A CA 1
ATOM 978 C C . GLY A 1 122 ? -4.236 -8.447 10.408 1.00 92.00 122 GLY A C 1
ATOM 979 O O . GLY A 1 122 ? -4.509 -8.792 11.556 1.00 92.00 122 GLY A O 1
ATOM 980 N N . ALA A 1 123 ? -4.140 -7.166 10.042 1.00 90.88 123 ALA A N 1
ATOM 981 C CA . ALA A 1 123 ? -4.360 -6.041 10.949 1.00 90.88 123 ALA A CA 1
ATOM 982 C C . ALA A 1 123 ? -5.834 -5.893 11.371 1.00 90.88 123 ALA A C 1
ATOM 984 O O . ALA A 1 123 ? -6.108 -5.473 12.491 1.00 90.88 123 ALA A O 1
ATOM 985 N N . LEU A 1 124 ? -6.780 -6.284 10.507 1.00 89.81 124 LEU A N 1
ATOM 986 C CA . LEU A 1 124 ? -8.198 -6.386 10.872 1.00 89.81 124 LEU A CA 1
ATOM 987 C C . LEU A 1 124 ? -8.491 -7.600 11.764 1.00 89.81 124 LEU A C 1
ATOM 989 O O . LEU A 1 124 ? -9.423 -7.560 12.564 1.00 89.81 124 LEU A O 1
ATOM 993 N N . ALA A 1 125 ? -7.724 -8.683 11.629 1.00 90.06 125 ALA A N 1
ATOM 994 C CA . ALA A 1 125 ? -7.934 -9.908 12.393 1.00 90.06 125 ALA A CA 1
ATOM 995 C C . ALA A 1 125 ? -7.295 -9.855 13.791 1.00 90.06 125 ALA A C 1
ATOM 997 O O . ALA A 1 125 ? -7.909 -10.296 14.764 1.00 90.06 125 ALA A O 1
ATOM 998 N N . THR A 1 126 ? -6.070 -9.331 13.904 1.00 85.81 126 THR A N 1
ATOM 999 C CA . THR A 1 126 ? -5.274 -9.373 15.141 1.00 85.81 126 THR A CA 1
ATOM 1000 C C . THR A 1 126 ? -4.479 -8.082 15.342 1.00 85.81 126 THR A C 1
ATOM 1002 O O . THR A 1 126 ? -3.822 -7.606 14.418 1.00 85.81 126 THR A O 1
ATOM 1005 N N . GLU A 1 127 ? -4.432 -7.571 16.573 1.00 76.25 127 GLU A N 1
ATOM 1006 C CA . GLU A 1 127 ? -3.579 -6.431 16.954 1.00 76.25 127 GLU A CA 1
ATOM 1007 C C . GLU A 1 127 ? -2.175 -6.879 17.407 1.00 76.25 127 GLU A C 1
ATOM 1009 O O . GLU A 1 127 ? -1.574 -6.306 18.313 1.00 76.25 127 GLU A O 1
ATOM 1014 N N . SER A 1 128 ? -1.635 -7.946 16.808 1.00 83.81 128 SER A N 1
ATOM 1015 C CA . SER A 1 128 ? -0.339 -8.480 17.226 1.00 83.81 128 SER A CA 1
ATOM 1016 C C . SER A 1 128 ? 0.824 -7.637 16.675 1.00 83.81 128 SER A C 1
ATOM 1018 O O . SER A 1 128 ? 1.017 -7.579 15.453 1.00 83.81 128 SER A O 1
ATOM 1020 N N . PRO A 1 129 ? 1.672 -7.038 17.538 1.00 84.81 129 PRO A N 1
ATOM 1021 C CA . PRO A 1 129 ? 2.838 -6.280 17.089 1.00 84.81 129 PRO A CA 1
ATOM 1022 C C . PRO A 1 129 ? 3.856 -7.168 16.359 1.00 84.81 129 PRO A C 1
ATOM 1024 O O . PRO A 1 129 ? 4.526 -6.704 15.437 1.00 84.81 129 PRO A O 1
ATOM 1027 N N . SER A 1 130 ? 3.936 -8.457 16.708 1.00 87.75 130 SER A N 1
ATOM 1028 C CA . SER A 1 130 ? 4.804 -9.429 16.034 1.00 87.75 130 SER A CA 1
ATOM 1029 C C . SER A 1 130 ? 4.376 -9.673 14.588 1.00 87.75 130 SER A C 1
ATOM 1031 O O . SER A 1 130 ? 5.224 -9.726 13.700 1.00 87.75 130 SER A O 1
ATOM 1033 N N . VAL A 1 131 ? 3.066 -9.767 14.335 1.00 85.62 131 VAL A N 1
ATOM 1034 C CA . VAL A 1 131 ? 2.520 -9.913 12.976 1.00 85.62 131 VAL A CA 1
ATOM 1035 C C . VAL A 1 131 ? 2.831 -8.664 12.154 1.00 85.62 131 VAL A C 1
ATOM 1037 O O . VAL A 1 131 ? 3.324 -8.770 11.033 1.00 85.62 131 VAL A O 1
ATOM 1040 N N . HIS A 1 132 ? 2.634 -7.478 12.734 1.00 86.94 132 HIS A N 1
ATOM 1041 C CA . HIS A 1 132 ? 2.969 -6.220 12.070 1.00 86.94 132 HIS A CA 1
ATOM 1042 C C . HIS A 1 132 ? 4.465 -6.137 11.714 1.00 86.94 132 HIS A C 1
ATOM 1044 O O . HIS A 1 132 ? 4.810 -5.799 10.579 1.00 86.94 132 HIS A O 1
ATOM 1050 N N . ALA A 1 133 ? 5.353 -6.504 12.643 1.00 89.56 133 ALA A N 1
ATOM 1051 C CA . ALA A 1 133 ? 6.796 -6.526 12.409 1.00 89.56 133 ALA A CA 1
ATOM 1052 C C . ALA A 1 133 ? 7.187 -7.521 11.302 1.00 89.56 133 ALA A C 1
ATOM 1054 O O . ALA A 1 133 ? 7.964 -7.169 10.414 1.00 89.56 133 ALA A O 1
ATOM 1055 N N . ALA A 1 134 ? 6.614 -8.729 11.308 1.00 93.25 134 ALA A N 1
ATOM 1056 C CA . ALA A 1 134 ? 6.879 -9.744 10.291 1.00 93.25 134 ALA A CA 1
ATOM 1057 C C . ALA A 1 134 ? 6.500 -9.258 8.882 1.00 93.25 134 ALA A C 1
ATOM 1059 O O . ALA A 1 134 ? 7.328 -9.312 7.971 1.00 93.25 134 ALA A O 1
ATOM 1060 N N . PHE A 1 135 ? 5.292 -8.712 8.706 1.00 93.56 135 PHE A N 1
ATOM 1061 C CA . PHE A 1 135 ? 4.867 -8.173 7.410 1.00 93.56 135 PHE A CA 1
ATOM 1062 C C . PHE A 1 135 ? 5.686 -6.954 6.980 1.00 93.56 135 PHE A C 1
ATOM 1064 O O . PHE A 1 135 ? 5.991 -6.824 5.794 1.00 93.56 135 PHE A O 1
ATOM 1071 N N . THR A 1 136 ? 6.104 -6.103 7.922 1.00 91.81 136 THR A N 1
ATOM 1072 C CA . THR A 1 136 ? 6.996 -4.971 7.628 1.00 91.81 136 THR A CA 1
ATOM 1073 C C . THR A 1 136 ? 8.327 -5.458 7.064 1.00 91.81 136 THR A C 1
ATOM 1075 O O . THR A 1 136 ? 8.757 -4.992 6.011 1.00 91.81 136 THR A O 1
ATOM 1078 N N . LEU A 1 137 ? 8.966 -6.424 7.730 1.00 95.25 137 LEU A N 1
ATOM 1079 C CA . LEU A 1 137 ? 10.260 -6.967 7.311 1.00 95.25 137 LEU A CA 1
ATOM 1080 C C . LEU A 1 137 ? 10.173 -7.670 5.953 1.00 95.25 137 LEU A C 1
ATOM 1082 O O . LEU A 1 137 ? 11.024 -7.440 5.094 1.00 95.25 137 LEU A O 1
ATOM 1086 N N . LEU A 1 138 ? 9.130 -8.475 5.735 1.00 95.12 138 LEU A N 1
ATOM 1087 C CA . LEU A 1 138 ? 8.890 -9.141 4.452 1.00 95.12 138 LEU A CA 1
ATOM 1088 C C . LEU A 1 138 ? 8.666 -8.129 3.322 1.00 95.12 138 LEU A C 1
ATOM 1090 O O . LEU A 1 138 ? 9.259 -8.257 2.251 1.00 95.12 138 LEU A O 1
ATOM 1094 N N . SER A 1 139 ? 7.857 -7.097 3.580 1.00 94.00 139 SER A N 1
ATOM 1095 C CA . SER A 1 139 ? 7.573 -6.035 2.610 1.00 94.00 139 SER A CA 1
ATOM 1096 C C . SER A 1 139 ? 8.836 -5.251 2.268 1.00 94.00 139 SER A C 1
ATOM 1098 O O . SER A 1 139 ? 9.101 -5.014 1.093 1.00 94.00 139 SER A O 1
ATOM 1100 N N . LEU A 1 140 ? 9.655 -4.906 3.267 1.00 94.12 140 LEU A N 1
ATOM 1101 C CA . LEU A 1 140 ? 10.931 -4.217 3.066 1.00 94.12 140 LEU A CA 1
ATOM 1102 C C . LEU A 1 140 ? 11.923 -5.056 2.260 1.00 94.12 140 LEU A C 1
ATOM 1104 O O . LEU A 1 140 ? 12.523 -4.536 1.323 1.00 94.12 140 LEU A O 1
ATOM 1108 N N . ALA A 1 141 ? 12.082 -6.341 2.585 1.00 94.75 141 ALA A N 1
ATOM 1109 C CA . ALA A 1 141 ? 12.977 -7.233 1.849 1.00 94.75 141 ALA A CA 1
ATOM 1110 C C . ALA A 1 141 ? 12.585 -7.318 0.365 1.00 94.75 141 ALA A C 1
ATOM 1112 O O . ALA A 1 141 ? 13.439 -7.207 -0.518 1.00 94.75 141 ALA A O 1
ATOM 1113 N N . LEU A 1 142 ? 11.284 -7.443 0.089 1.00 94.50 142 LEU A N 1
ATOM 1114 C CA . LEU A 1 142 ? 10.762 -7.465 -1.273 1.00 94.50 142 LEU A CA 1
ATOM 1115 C C . LEU A 1 142 ? 10.966 -6.122 -1.988 1.00 94.50 142 LEU A C 1
ATOM 1117 O O . LEU A 1 142 ? 11.396 -6.098 -3.141 1.00 94.50 142 LEU A O 1
ATOM 1121 N N . LEU A 1 143 ? 10.714 -5.010 -1.294 1.00 93.75 143 LEU A N 1
ATOM 1122 C CA . LEU A 1 143 ? 10.898 -3.664 -1.831 1.00 93.75 143 LEU A CA 1
ATOM 1123 C C . LEU A 1 143 ? 12.363 -3.401 -2.198 1.00 93.75 143 LEU A C 1
ATOM 1125 O O . LEU A 1 143 ? 12.639 -2.904 -3.286 1.00 93.75 143 LEU A O 1
ATOM 1129 N N . ILE A 1 144 ? 13.305 -3.789 -1.333 1.00 93.75 144 ILE A N 1
ATOM 1130 C CA . ILE A 1 144 ? 14.746 -3.716 -1.613 1.00 93.75 144 ILE A CA 1
ATOM 1131 C C . ILE A 1 144 ? 15.073 -4.510 -2.882 1.00 93.75 144 ILE A C 1
ATOM 1133 O O . ILE A 1 144 ? 15.792 -4.004 -3.741 1.00 93.75 144 ILE A O 1
ATOM 1137 N N . GLY A 1 145 ? 14.508 -5.711 -3.044 1.00 92.50 145 GLY A N 1
ATOM 1138 C CA . GLY A 1 145 ? 14.657 -6.502 -4.268 1.00 92.50 145 GLY A CA 1
ATOM 1139 C C . GLY A 1 145 ? 14.185 -5.759 -5.522 1.00 92.50 145 GLY A C 1
ATOM 1140 O O . GLY A 1 145 ? 14.906 -5.720 -6.520 1.00 92.50 145 GLY A O 1
ATOM 1141 N N . ILE A 1 146 ? 13.018 -5.110 -5.455 1.00 91.69 146 ILE A N 1
ATOM 1142 C CA . ILE A 1 146 ? 12.482 -4.282 -6.547 1.00 91.69 146 ILE A CA 1
ATOM 1143 C C . ILE A 1 146 ? 13.428 -3.115 -6.860 1.00 91.69 146 ILE A C 1
ATOM 1145 O O . ILE A 1 146 ? 13.780 -2.912 -8.022 1.00 91.69 146 ILE A O 1
ATOM 1149 N N . PHE A 1 147 ? 13.885 -2.381 -5.841 1.00 91.56 147 PHE A N 1
ATOM 1150 C CA . PHE A 1 147 ? 14.797 -1.248 -6.012 1.00 91.56 147 PHE A CA 1
ATOM 1151 C C . PHE A 1 147 ? 16.135 -1.663 -6.626 1.00 91.56 147 PHE A C 1
ATOM 1153 O O . PHE A 1 147 ? 16.584 -1.038 -7.584 1.00 91.56 147 PHE A O 1
ATOM 1160 N N . VAL A 1 148 ? 16.761 -2.730 -6.124 1.00 93.12 148 VAL A N 1
ATOM 1161 C CA . VAL A 1 148 ? 18.041 -3.234 -6.648 1.00 9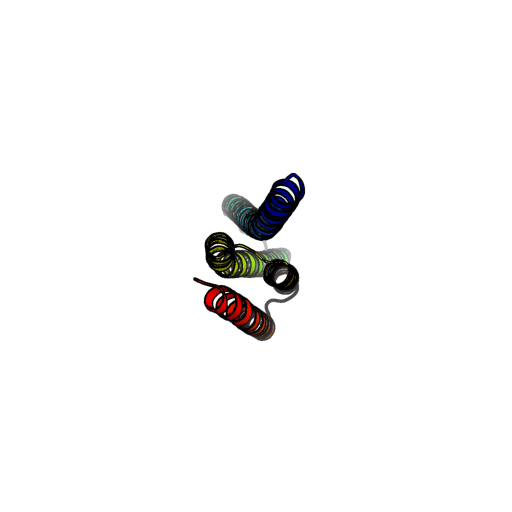3.12 148 VAL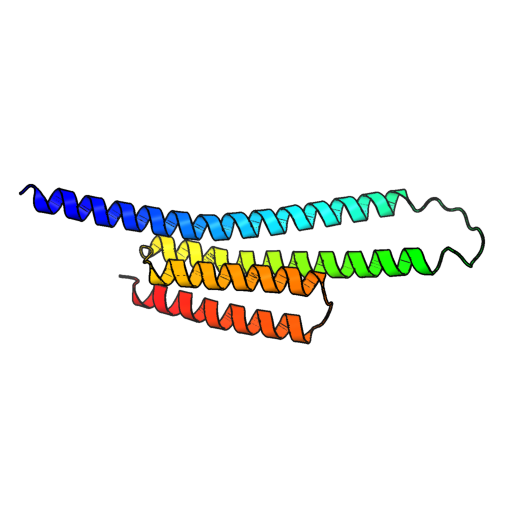 A CA 1
ATOM 1162 C C . VAL A 1 148 ? 17.905 -3.647 -8.113 1.00 93.12 148 VAL A C 1
ATOM 1164 O O . VAL A 1 148 ? 18.761 -3.312 -8.933 1.00 93.12 148 VAL A O 1
ATOM 1167 N N . LEU A 1 149 ? 16.820 -4.343 -8.463 1.00 89.94 149 LEU A N 1
ATOM 1168 C CA . LEU A 1 149 ? 16.564 -4.754 -9.843 1.00 89.94 149 LEU A CA 1
ATOM 1169 C C . LEU A 1 149 ? 16.292 -3.563 -10.765 1.00 89.94 149 LEU A C 1
ATOM 1171 O O . LEU A 1 149 ? 16.791 -3.556 -11.890 1.00 89.94 149 LEU A O 1
ATOM 1175 N N . ALA A 1 150 ? 15.540 -2.568 -10.297 1.00 87.81 150 ALA A N 1
ATOM 1176 C CA . ALA A 1 150 ? 15.267 -1.354 -11.056 1.00 87.81 150 ALA A CA 1
ATOM 1177 C C . ALA A 1 150 ? 16.548 -0.534 -11.288 1.00 87.81 150 ALA A C 1
ATOM 1179 O O . ALA A 1 150 ? 16.827 -0.142 -12.417 1.00 87.81 150 ALA A O 1
ATOM 1180 N N . LEU A 1 151 ? 17.376 -0.347 -10.254 1.00 88.56 151 LEU A N 1
ATOM 1181 C CA . LEU A 1 151 ? 18.633 0.403 -10.350 1.00 88.56 151 LEU A CA 1
ATOM 1182 C C . LEU A 1 151 ? 19.669 -0.285 -11.240 1.00 88.56 151 LEU A C 1
ATOM 1184 O O . LEU A 1 151 ? 20.338 0.391 -12.012 1.00 88.56 151 LEU A O 1
ATOM 1188 N N . LYS A 1 152 ? 19.773 -1.620 -11.200 1.00 88.00 152 LYS A N 1
ATOM 1189 C CA . LYS A 1 152 ? 20.655 -2.378 -12.109 1.00 88.00 152 LYS A CA 1
ATOM 1190 C C . LYS A 1 152 ? 20.320 -2.140 -13.590 1.00 88.00 152 LYS A C 1
ATOM 1192 O O . LYS A 1 152 ? 21.152 -2.407 -14.453 1.00 88.00 152 LYS A O 1
ATOM 1197 N N . ARG A 1 153 ? 19.097 -1.697 -13.886 1.00 76.31 153 ARG A N 1
ATOM 1198 C CA . ARG A 1 153 ? 18.614 -1.427 -15.243 1.00 76.31 153 ARG A CA 1
ATOM 1199 C C . ARG A 1 153 ? 18.607 0.045 -15.627 1.00 76.31 153 ARG A C 1
ATOM 1201 O O . ARG A 1 153 ? 18.319 0.334 -16.784 1.00 76.31 153 ARG A O 1
ATOM 1208 N N . ALA A 1 154 ? 18.888 0.952 -14.696 1.00 72.75 154 ALA A N 1
ATOM 1209 C CA . ALA A 1 154 ? 19.045 2.354 -15.042 1.00 72.75 154 ALA A CA 1
ATOM 1210 C C . ALA A 1 154 ? 20.216 2.504 -16.045 1.00 72.75 154 ALA A C 1
ATOM 1212 O O . ALA A 1 154 ? 21.222 1.807 -15.881 1.00 72.75 154 ALA A O 1
ATOM 1213 N N . PRO A 1 155 ? 20.058 3.326 -17.100 1.00 60.06 155 PRO A N 1
ATOM 1214 C CA . PRO A 1 155 ? 21.061 3.508 -18.150 1.00 60.06 155 PRO A CA 1
ATOM 1215 C C . PRO A 1 155 ? 22.356 4.163 -17.656 1.00 60.06 155 PRO A C 1
ATOM 1217 O O . PRO A 1 155 ? 22.301 4.940 -16.675 1.00 60.06 155 PRO A O 1
#

Radius of gyration: 21.88 Å; chains: 1; bounding box: 49×23×80 Å

Sequence (155 aa):
MATIGTLANRSRLALDDNAYSVWLAVFVLFLTWWLLQLVLYGMRAVRARSEPSVQLPILEEIERPARDTEWLGKVEAARKAARDTFLMLFPAAVLITAVGGDYTLTVLTWVFFLLAIFWQLGALATESPSVHAAFTLLSLALLIGIFVLALKRAP

Foldseek 3Di:
DVVVVVVVVVLVVQLVVLLVLLVVLLVVLVVQLVVLVVVLVVLVVVVVVPDDPDDDDDDPPPPVVVVSVVQSQLSVQLSVLSVVLSVLSVVLSVLCNVLGHDPVLSVLSVVLSVLSVVSSVVSNVDPDVVSVVVSVVVSVVSSVVSVVVSVVRHD

Organism: Spizellomyces punctatus (strain DAOM BR117) (NCBI:txid645134)

pLDDT: mean 82.63, std 14.91, range [47.06, 96.88]

Secondary structure (DSSP, 8-state):
-HHHHHHHHHHHHHHHHHHHHHHHHHHHHHHHHHHHHHHHHHHHHHHHHS-------SSSTTHHHHHHHHHHHHHHHHHHHHHHHHHHHHHHHHHHHHH---HHHHHHHHHHHHHHHHHHHHHHH---HHHHHHHHHHHHHHHHHHHHHHHTT--